Protein AF-A0A4Q1KL93-F1 (afdb_monomer)

Solvent-accessible surface area (backbone atoms only — not comparable to full-atom values): 7410 Å² total; per-residue (Å²): 140,60,79,71,60,55,58,54,51,52,50,47,66,58,46,48,60,50,51,56,57,67,58,62,60,21,37,37,73,46,72,47,81,51,102,57,38,36,39,40,34,29,37,27,96,92,65,46,75,46,76,47,79,40,48,51,87,30,54,75,46,79,46,69,80,99,26,47,33,42,31,34,50,53,98,93,42,79,48,76,48,52,24,34,74,57,83,54,90,89,53,64,54,70,60,46,50,50,53,50,52,50,56,49,49,54,51,53,48,56,51,52,51,55,50,51,52,57,52,51,55,53,54,58,60,66,75,74,118

pLDDT: mean 75.7, std 14.21, range [45.25, 92.75]

Structure (mmCIF, N/CA/C/O backbone):
data_AF-A0A4Q1KL93-F1
#
_entry.id   AF-A0A4Q1KL93-F1
#
loop_
_atom_site.group_PDB
_atom_site.id
_atom_site.type_symbol
_atom_site.label_atom_id
_atom_site.label_alt_id
_atom_site.label_comp_id
_atom_site.label_asym_id
_atom_site.label_entity_id
_atom_site.label_seq_id
_atom_site.pdbx_PDB_ins_code
_atom_site.Cartn_x
_atom_site.Cartn_y
_atom_site.Cartn_z
_atom_site.occupancy
_atom_site.B_iso_or_equiv
_atom_site.auth_seq_id
_atom_site.auth_comp_id
_atom_site.auth_asym_id
_atom_site.auth_atom_id
_atom_site.pdbx_PDB_model_num
ATOM 1 N N . MET A 1 1 ? 44.316 -23.388 -0.699 1.00 46.25 1 MET A N 1
ATOM 2 C CA . MET A 1 1 ? 42.921 -23.542 -0.211 1.00 46.25 1 MET A CA 1
ATOM 3 C C . MET A 1 1 ? 42.060 -22.320 -0.578 1.00 46.25 1 MET A C 1
ATOM 5 O O . MET A 1 1 ? 41.278 -21.852 0.233 1.00 46.25 1 MET A O 1
ATOM 9 N N . THR A 1 2 ? 42.171 -21.800 -1.803 1.00 52.88 2 THR A N 1
ATOM 10 C CA . THR A 1 2 ? 41.561 -20.513 -2.213 1.00 52.88 2 THR A CA 1
ATOM 11 C C . THR A 1 2 ? 40.456 -20.671 -3.264 1.00 52.88 2 THR A C 1
ATOM 13 O O . THR A 1 2 ? 39.463 -19.959 -3.205 1.00 52.88 2 THR A O 1
ATOM 16 N N . GLY A 1 3 ? 40.531 -21.684 -4.134 1.00 52.62 3 GLY A N 1
ATOM 17 C CA . GLY A 1 3 ? 39.566 -21.860 -5.234 1.00 52.62 3 GLY A CA 1
ATOM 18 C C . GLY A 1 3 ? 38.156 -22.326 -4.841 1.00 52.62 3 GLY A C 1
ATOM 19 O O . GLY A 1 3 ? 37.253 -22.293 -5.668 1.00 52.62 3 GLY A O 1
ATOM 20 N N . LYS A 1 4 ? 37.927 -22.758 -3.590 1.00 51.41 4 LYS A N 1
ATOM 21 C CA . LYS A 1 4 ? 36.580 -23.146 -3.128 1.00 51.41 4 LYS A CA 1
ATOM 22 C C . LYS A 1 4 ? 35.738 -21.951 -2.678 1.00 51.41 4 LYS A C 1
ATOM 24 O O . LYS A 1 4 ? 34.530 -22.005 -2.849 1.00 51.41 4 LYS A O 1
ATOM 29 N N . MET A 1 5 ? 36.337 -20.884 -2.133 1.00 54.72 5 MET A N 1
ATOM 30 C CA . MET A 1 5 ? 35.575 -19.711 -1.669 1.00 54.72 5 MET A CA 1
ATOM 31 C C . MET A 1 5 ? 35.059 -18.847 -2.826 1.00 54.72 5 MET A C 1
ATOM 33 O O . MET A 1 5 ? 33.965 -18.299 -2.733 1.00 54.72 5 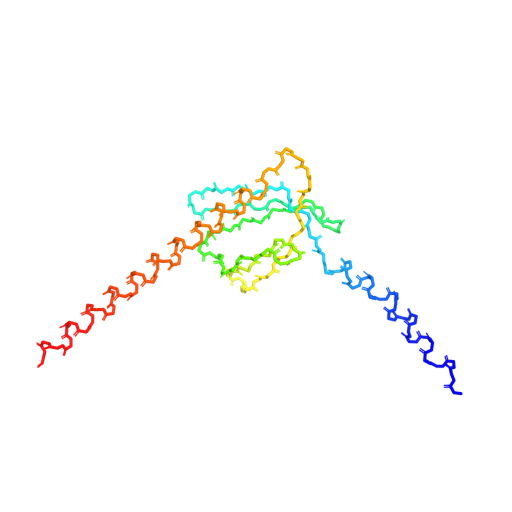MET A O 1
ATOM 37 N N . GLU A 1 6 ? 35.800 -18.760 -3.934 1.00 55.41 6 GLU A N 1
ATOM 38 C CA . GLU A 1 6 ? 35.424 -17.921 -5.082 1.00 55.41 6 GLU A CA 1
ATOM 39 C C . GLU A 1 6 ? 34.128 -18.390 -5.758 1.00 55.41 6 GLU A C 1
ATOM 41 O O . GLU A 1 6 ? 33.280 -17.563 -6.090 1.00 55.41 6 GLU A O 1
ATOM 46 N N . GLY A 1 7 ? 33.909 -19.704 -5.879 1.00 59.12 7 GLY A N 1
ATOM 47 C CA . GLY A 1 7 ? 32.692 -20.254 -6.488 1.00 59.12 7 GLY A CA 1
ATOM 48 C C . GLY A 1 7 ? 31.409 -19.926 -5.715 1.00 59.12 7 GLY A C 1
ATOM 49 O O . GLY A 1 7 ? 30.393 -19.596 -6.325 1.00 59.12 7 GLY A O 1
ATOM 50 N N . TYR A 1 8 ? 31.451 -19.948 -4.376 1.00 60.81 8 TYR A N 1
ATOM 51 C CA . TYR A 1 8 ? 30.297 -19.576 -3.545 1.00 60.81 8 TYR A CA 1
ATOM 52 C C . TYR A 1 8 ? 30.003 -18.078 -3.608 1.00 60.81 8 TYR A C 1
ATOM 54 O O . TYR A 1 8 ? 28.838 -17.687 -3.651 1.00 60.81 8 TYR A O 1
ATOM 62 N N . THR A 1 9 ? 31.041 -17.241 -3.666 1.00 63.81 9 THR A N 1
ATOM 63 C CA . THR A 1 9 ? 30.889 -15.792 -3.836 1.00 63.81 9 THR A CA 1
ATOM 64 C C . THR A 1 9 ? 30.211 -15.476 -5.167 1.00 63.81 9 THR A C 1
ATOM 66 O O . THR A 1 9 ? 29.218 -14.753 -5.181 1.00 63.81 9 THR A O 1
ATOM 69 N N . TRP A 1 10 ? 30.653 -16.090 -6.270 1.00 65.62 10 TRP A N 1
ATOM 70 C CA . TRP A 1 10 ? 30.000 -15.953 -7.578 1.00 65.62 10 TRP A CA 1
ATOM 71 C C . TRP A 1 10 ? 28.540 -16.409 -7.558 1.00 65.62 10 TRP A C 1
ATOM 73 O O . TRP A 1 10 ? 27.674 -15.711 -8.082 1.00 65.62 10 TRP A O 1
ATOM 83 N N . LEU A 1 11 ? 28.243 -17.532 -6.899 1.00 68.75 11 LEU A N 1
ATOM 84 C CA . LEU A 1 11 ? 26.877 -18.034 -6.758 1.00 68.75 11 LEU A CA 1
ATOM 85 C C . LEU A 1 11 ? 25.979 -17.038 -6.002 1.00 68.75 11 LEU A C 1
ATOM 87 O O . LEU A 1 11 ? 24.858 -16.770 -6.427 1.00 68.75 11 LEU A O 1
ATOM 91 N N . ILE A 1 12 ? 26.479 -16.437 -4.918 1.00 68.06 12 ILE A N 1
ATOM 92 C CA . ILE A 1 12 ? 25.760 -15.404 -4.158 1.00 68.06 12 ILE A CA 1
ATOM 93 C C . ILE A 1 12 ? 25.553 -14.152 -5.015 1.00 68.06 12 ILE A C 1
ATOM 95 O O . ILE A 1 12 ? 24.443 -13.631 -5.048 1.00 68.06 12 ILE A O 1
ATOM 99 N N . TYR A 1 13 ? 26.563 -13.695 -5.759 1.00 66.94 13 TYR A N 1
ATOM 100 C CA . TYR A 1 13 ? 26.441 -12.541 -6.661 1.00 66.94 13 TYR A CA 1
ATOM 101 C C . TYR A 1 13 ? 25.463 -12.763 -7.819 1.00 66.94 13 TYR A C 1
ATOM 103 O O . TYR A 1 13 ? 24.926 -11.793 -8.343 1.00 66.94 13 TYR A O 1
ATOM 111 N N . LEU A 1 14 ? 25.199 -14.012 -8.203 1.00 68.94 14 LEU A N 1
ATOM 112 C CA . LEU A 1 14 ? 24.248 -14.364 -9.260 1.00 68.94 14 LEU A CA 1
ATOM 113 C C . LEU A 1 14 ? 22.825 -14.548 -8.703 1.00 68.94 14 LEU A C 1
ATOM 115 O O . LEU A 1 14 ? 21.838 -14.096 -9.289 1.00 68.94 14 LEU A O 1
ATOM 119 N N . ILE A 1 15 ? 22.707 -15.152 -7.518 1.00 70.75 15 ILE A N 1
ATOM 120 C CA . ILE A 1 15 ? 21.418 -15.390 -6.859 1.00 70.75 15 ILE A CA 1
ATOM 121 C C . ILE A 1 15 ? 20.894 -14.115 -6.195 1.00 70.75 15 ILE A C 1
ATOM 123 O O . ILE A 1 15 ? 19.689 -13.911 -6.173 1.00 70.75 15 ILE A O 1
ATOM 127 N N . TYR A 1 16 ? 21.748 -13.230 -5.682 1.00 65.56 16 TYR A N 1
ATOM 128 C CA . TYR A 1 16 ? 21.327 -12.045 -4.928 1.00 65.56 16 TYR A CA 1
ATOM 129 C C . TYR A 1 16 ? 20.561 -11.000 -5.765 1.00 65.56 16 TYR A C 1
ATOM 131 O O . TYR A 1 16 ? 19.495 -10.569 -5.321 1.00 65.56 16 TYR A O 1
ATOM 139 N N . PRO A 1 17 ? 20.990 -10.627 -6.987 1.00 63.84 17 PRO A N 1
ATOM 140 C CA . PRO A 1 17 ? 20.199 -9.784 -7.884 1.00 63.84 17 PRO A CA 1
ATOM 141 C C . PRO A 1 17 ? 18.881 -10.454 -8.268 1.00 63.84 17 PRO A C 1
ATOM 143 O O . PRO A 1 17 ? 17.836 -9.809 -8.276 1.00 63.84 17 PRO A O 1
ATOM 146 N N . THR A 1 18 ? 18.912 -11.766 -8.498 1.00 61.41 18 THR A N 1
ATOM 147 C CA . THR A 1 18 ? 17.726 -12.568 -8.812 1.00 61.41 18 THR A CA 1
ATOM 148 C C . THR A 1 18 ? 16.760 -12.611 -7.624 1.00 61.41 18 THR A C 1
ATOM 150 O O . THR A 1 18 ? 15.566 -12.419 -7.792 1.00 61.41 18 THR A O 1
ATOM 153 N N . TYR A 1 19 ? 17.260 -12.748 -6.398 1.00 58.84 19 TYR A N 1
ATOM 154 C CA . TYR A 1 19 ? 16.502 -12.674 -5.148 1.00 58.84 19 TYR A CA 1
ATOM 155 C C . TYR A 1 19 ? 15.898 -11.279 -4.928 1.00 58.84 19 TYR A C 1
ATOM 157 O O . TYR A 1 19 ? 14.743 -11.158 -4.516 1.00 58.84 19 TYR A O 1
ATOM 165 N N . LEU A 1 20 ? 16.640 -10.218 -5.259 1.00 54.06 20 LEU A N 1
ATOM 166 C CA . LEU A 1 20 ? 16.137 -8.843 -5.247 1.00 54.06 20 LEU A CA 1
ATOM 167 C C . LEU A 1 20 ? 15.081 -8.591 -6.336 1.00 54.06 20 LEU A C 1
ATOM 169 O O . LEU A 1 20 ? 14.138 -7.847 -6.075 1.00 54.06 20 LEU A O 1
ATOM 173 N N . MET A 1 21 ? 15.191 -9.229 -7.507 1.00 52.25 21 MET A N 1
ATOM 174 C CA . MET A 1 21 ? 14.152 -9.235 -8.547 1.00 52.25 21 MET A CA 1
ATOM 175 C C . MET A 1 21 ? 12.918 -10.053 -8.127 1.00 52.25 21 MET A C 1
ATOM 177 O O . MET A 1 21 ? 11.794 -9.634 -8.396 1.00 52.25 21 MET A O 1
ATOM 181 N N . ILE A 1 22 ? 13.106 -11.186 -7.436 1.00 51.97 22 ILE A N 1
ATOM 182 C CA . ILE A 1 22 ? 12.033 -12.066 -6.936 1.00 51.97 22 ILE A CA 1
ATOM 183 C C . ILE A 1 22 ? 11.251 -11.404 -5.792 1.00 51.97 22 ILE A C 1
ATOM 185 O O . ILE A 1 22 ? 10.037 -11.598 -5.696 1.00 51.97 22 ILE A O 1
ATOM 189 N N . LYS A 1 23 ? 11.883 -10.557 -4.962 1.00 57.03 23 LYS A N 1
ATOM 190 C CA . LYS A 1 23 ? 11.165 -9.584 -4.115 1.00 57.03 23 LYS A CA 1
ATOM 191 C C . LYS A 1 23 ? 10.572 -8.489 -5.006 1.00 57.03 23 LYS A C 1
ATOM 193 O O . LYS A 1 23 ? 11.030 -7.350 -5.018 1.00 57.03 23 LYS A O 1
ATOM 198 N N . GLY A 1 24 ? 9.550 -8.873 -5.769 1.00 59.47 24 GLY A N 1
ATOM 199 C CA . GLY A 1 24 ? 8.904 -8.091 -6.811 1.00 59.47 24 GLY A CA 1
ATOM 200 C C . GLY A 1 24 ? 8.338 -6.786 -6.274 1.00 59.47 24 GLY A C 1
ATOM 201 O O . GLY A 1 24 ? 7.177 -6.709 -5.877 1.00 59.47 24 GLY A O 1
ATOM 202 N N . LYS A 1 25 ? 9.172 -5.751 -6.293 1.00 71.31 25 LYS A N 1
ATOM 203 C CA . LYS A 1 25 ? 8.751 -4.367 -6.136 1.00 71.31 25 LYS A CA 1
ATOM 204 C C . LYS A 1 25 ? 7.838 -4.049 -7.312 1.00 71.31 25 LYS A C 1
ATOM 206 O O . LYS A 1 25 ? 8.224 -4.193 -8.471 1.00 71.31 25 LYS A O 1
ATOM 211 N N . LYS A 1 26 ? 6.592 -3.705 -7.006 1.00 84.31 26 LYS A N 1
ATOM 212 C CA . LYS A 1 26 ? 5.590 -3.338 -8.010 1.00 84.31 26 LYS A CA 1
ATOM 213 C C . LYS A 1 26 ? 5.593 -1.828 -8.149 1.00 84.31 26 LYS A C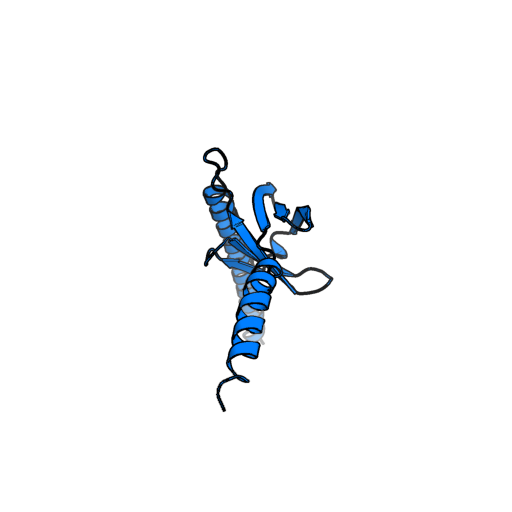 1
ATOM 215 O O . LYS A 1 26 ? 5.643 -1.146 -7.137 1.00 84.31 26 LYS A O 1
ATOM 220 N N . ILE A 1 27 ? 5.504 -1.298 -9.355 1.00 87.50 27 ILE A N 1
ATOM 221 C CA . ILE A 1 27 ? 5.314 0.136 -9.557 1.00 87.50 27 ILE A CA 1
ATOM 222 C C . ILE A 1 27 ? 3.847 0.441 -9.241 1.00 87.50 27 ILE A C 1
ATOM 224 O O . ILE A 1 27 ? 2.958 -0.078 -9.909 1.00 87.50 27 ILE A O 1
ATOM 228 N N . LEU A 1 28 ? 3.577 1.218 -8.197 1.00 88.81 28 LEU A N 1
ATOM 229 C CA . LEU A 1 28 ? 2.258 1.764 -7.905 1.00 88.81 28 LEU A CA 1
ATOM 230 C C . LEU A 1 28 ? 1.943 2.824 -8.947 1.00 88.81 28 LEU A C 1
ATOM 232 O O . LEU A 1 28 ? 2.689 3.788 -9.095 1.00 88.81 28 LEU A O 1
ATOM 236 N N . LEU A 1 29 ? 0.843 2.622 -9.656 1.00 88.94 29 LEU A N 1
ATOM 237 C CA . LEU A 1 29 ? 0.399 3.491 -10.731 1.00 88.94 29 LEU A CA 1
ATOM 238 C C . LEU A 1 29 ? -0.729 4.407 -10.286 1.00 88.94 29 LEU A C 1
ATOM 240 O O . LEU A 1 29 ? -0.806 5.520 -10.770 1.00 88.94 29 LEU A O 1
ATOM 244 N N . GLU A 1 30 ? -1.619 3.960 -9.407 1.00 89.44 30 GLU A N 1
ATOM 245 C CA . GLU A 1 30 ? -2.778 4.762 -9.022 1.00 89.44 30 GLU A CA 1
ATOM 246 C C . GLU A 1 30 ? -3.324 4.296 -7.675 1.00 89.44 30 GLU A C 1
ATOM 248 O O . GLU A 1 30 ? -3.329 3.094 -7.384 1.00 89.44 30 GLU A O 1
ATOM 253 N N . ILE A 1 31 ? -3.814 5.246 -6.882 1.00 89.25 31 ILE A N 1
ATOM 254 C CA . ILE A 1 31 ? -4.612 4.997 -5.687 1.00 89.25 31 ILE A CA 1
ATOM 255 C C . ILE A 1 31 ? -5.972 5.649 -5.899 1.00 89.25 31 ILE A C 1
ATOM 257 O O . ILE A 1 31 ? -6.080 6.863 -6.064 1.00 89.25 31 ILE A O 1
ATOM 261 N N . HIS A 1 32 ? -7.023 4.845 -5.843 1.00 90.00 32 HIS A N 1
ATOM 262 C CA . HIS A 1 32 ? -8.386 5.345 -5.791 1.00 90.00 32 HIS A CA 1
ATOM 263 C C . HIS A 1 32 ? -8.948 5.106 -4.393 1.00 90.00 32 HIS A C 1
ATOM 265 O O . HIS A 1 32 ? -8.895 3.982 -3.892 1.00 90.00 32 HIS A O 1
ATOM 271 N N . ILE A 1 33 ? -9.451 6.168 -3.766 1.00 85.50 33 ILE A N 1
ATOM 272 C CA . ILE A 1 33 ? -10.040 6.129 -2.428 1.00 85.50 33 ILE A CA 1
ATOM 273 C C .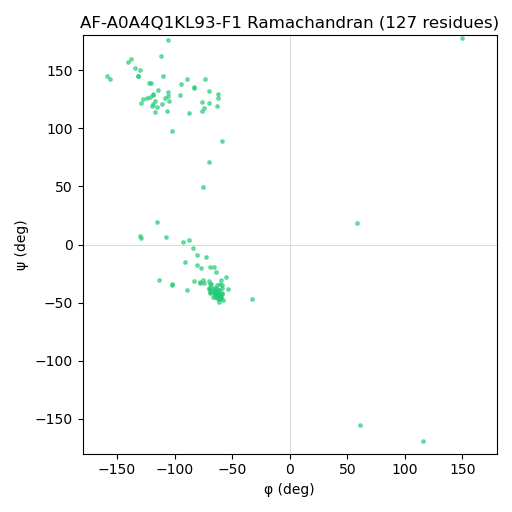 ILE A 1 33 ? -11.516 6.479 -2.576 1.00 85.50 33 ILE A C 1
ATOM 275 O O . ILE A 1 33 ? -11.857 7.573 -3.016 1.00 85.50 33 ILE A O 1
ATOM 279 N N . ASP A 1 34 ? -12.361 5.536 -2.194 1.00 84.00 34 ASP A N 1
ATOM 280 C CA . ASP A 1 34 ? -13.794 5.697 -1.989 1.00 84.00 34 ASP A CA 1
ATOM 281 C C . ASP A 1 34 ? -14.078 5.548 -0.483 1.00 84.00 34 ASP A C 1
ATOM 283 O O . ASP A 1 34 ? -13.245 5.012 0.248 1.00 84.00 34 ASP A O 1
ATOM 287 N N . VAL A 1 35 ? -15.235 6.011 -0.005 1.00 80.88 35 VAL A N 1
ATOM 288 C CA . VAL A 1 35 ? -15.599 6.245 1.412 1.00 80.88 35 VAL A CA 1
ATOM 289 C C . VAL A 1 35 ? -14.957 5.265 2.408 1.00 80.88 35 VAL A C 1
ATOM 291 O O . VAL A 1 35 ? -14.420 5.692 3.428 1.00 80.88 35 VAL A O 1
ATOM 294 N N . LYS A 1 36 ? -14.998 3.955 2.126 1.00 84.44 36 LYS A N 1
ATOM 295 C CA . LYS A 1 36 ? -14.307 2.910 2.912 1.00 84.44 36 LYS A CA 1
ATOM 296 C C . LYS A 1 36 ? -13.468 1.941 2.081 1.00 84.44 36 LYS A C 1
ATOM 298 O O . LYS A 1 36 ? -12.990 0.945 2.612 1.00 84.44 36 LYS A O 1
ATOM 303 N N . LYS A 1 37 ? -13.302 2.187 0.784 1.00 89.19 37 LYS A N 1
ATOM 304 C CA . LYS A 1 37 ? -12.630 1.259 -0.130 1.00 89.19 37 LYS A CA 1
ATOM 305 C C . LYS A 1 37 ? -11.423 1.915 -0.764 1.00 89.19 37 LYS A C 1
ATOM 307 O O . LYS A 1 37 ? -11.468 3.063 -1.183 1.00 89.19 37 LYS A O 1
ATOM 312 N N . VAL A 1 38 ? -10.351 1.151 -0.875 1.00 90.31 38 VAL A N 1
ATOM 313 C CA . VAL A 1 38 ? -9.110 1.578 -1.505 1.00 90.31 38 VAL A CA 1
ATOM 314 C C . VAL A 1 38 ? -8.783 0.596 -2.606 1.00 90.31 38 VAL A C 1
ATOM 316 O O . VAL A 1 38 ? -8.700 -0.609 -2.379 1.00 90.31 38 VAL A O 1
ATOM 319 N N . MET A 1 39 ? -8.574 1.128 -3.801 1.00 92.50 39 MET A N 1
ATOM 320 C CA . MET A 1 39 ? -8.072 0.378 -4.938 1.00 92.50 39 MET A CA 1
ATOM 321 C C . MET A 1 39 ? -6.664 0.867 -5.258 1.00 92.50 39 MET A C 1
ATOM 323 O O . MET A 1 39 ? -6.451 2.038 -5.567 1.00 92.50 39 MET A O 1
ATOM 327 N N . LEU A 1 40 ? -5.704 -0.050 -5.211 1.00 91.44 40 LEU A N 1
ATOM 328 C CA . LEU A 1 40 ? -4.321 0.183 -5.603 1.00 91.44 40 LEU A CA 1
ATOM 329 C C . LEU A 1 40 ? -4.074 -0.507 -6.939 1.00 91.44 40 LEU A C 1
ATOM 331 O O . LEU A 1 40 ? -4.105 -1.738 -7.033 1.00 91.44 40 LEU A O 1
ATOM 335 N N . LYS A 1 41 ? -3.797 0.279 -7.978 1.00 91.44 41 LYS A N 1
ATOM 336 C CA . LYS A 1 41 ? -3.363 -0.254 -9.270 1.00 91.44 41 LYS A CA 1
ATOM 337 C C . LYS A 1 41 ? -1.854 -0.236 -9.327 1.00 91.44 41 LYS A C 1
ATOM 339 O O . LYS A 1 41 ? -1.217 0.787 -9.087 1.00 91.44 41 LYS A O 1
ATOM 344 N N . SER A 1 42 ? -1.274 -1.372 -9.671 1.00 90.25 42 SER A N 1
ATOM 345 C CA . SER A 1 42 ? 0.170 -1.532 -9.741 1.00 90.25 42 SER A CA 1
ATOM 346 C C . SER A 1 42 ? 0.586 -2.329 -10.964 1.00 90.25 42 SER A C 1
ATOM 348 O O . SER A 1 42 ? -0.199 -3.087 -11.530 1.00 90.25 42 SER A O 1
ATOM 350 N N . TYR A 1 43 ? 1.841 -2.176 -11.356 1.00 87.69 43 TYR A N 1
ATOM 351 C CA . TYR A 1 43 ? 2.473 -2.954 -12.403 1.00 87.69 43 TYR A CA 1
ATOM 352 C C . TYR A 1 43 ? 3.659 -3.722 -11.834 1.00 87.69 43 TYR A C 1
ATOM 354 O O . TYR A 1 43 ? 4.526 -3.164 -11.163 1.00 87.69 43 TYR A O 1
ATOM 362 N N . SER A 1 44 ? 3.702 -5.021 -12.095 1.00 82.06 44 SER A N 1
ATOM 363 C CA . SER A 1 44 ? 4.837 -5.876 -11.771 1.00 82.06 44 SER A CA 1
ATOM 364 C C . SER A 1 44 ? 5.455 -6.388 -13.059 1.00 82.06 44 SER A C 1
ATOM 366 O O . SER A 1 44 ? 4.743 -6.924 -13.902 1.00 82.06 44 SER A O 1
ATOM 368 N N . ILE A 1 45 ? 6.781 -6.311 -13.171 1.00 74.19 45 ILE A N 1
ATOM 369 C CA . ILE A 1 45 ? 7.526 -6.804 -14.341 1.00 74.19 45 ILE A CA 1
ATOM 370 C C . ILE A 1 45 ? 7.186 -8.274 -14.644 1.00 74.19 45 ILE A C 1
ATOM 372 O O . ILE A 1 45 ? 7.021 -8.646 -15.797 1.00 74.19 45 ILE A O 1
ATOM 376 N N . PHE A 1 46 ? 7.009 -9.097 -13.607 1.00 74.19 46 PHE A N 1
ATOM 377 C CA . PHE A 1 46 ? 6.723 -10.530 -13.745 1.00 74.19 46 PHE A CA 1
ATOM 378 C C . PHE A 1 46 ? 5.233 -10.880 -13.805 1.00 74.19 46 PHE A C 1
ATOM 380 O O . PHE A 1 46 ? 4.880 -12.011 -14.117 1.00 74.19 46 PHE A O 1
ATOM 387 N N . GLY A 1 47 ? 4.353 -9.951 -13.430 1.00 72.75 47 GLY A N 1
ATOM 388 C CA . GLY A 1 47 ? 2.936 -10.242 -13.202 1.00 72.75 47 GLY A CA 1
ATOM 389 C C . GLY A 1 47 ? 1.969 -9.312 -13.920 1.00 72.75 47 GLY A C 1
ATOM 390 O O . GLY A 1 47 ? 0.775 -9.400 -13.645 1.00 72.75 47 GLY A O 1
ATOM 391 N N . GLY A 1 48 ? 2.474 -8.410 -14.764 1.00 84.62 48 GLY A N 1
ATOM 392 C CA . GLY A 1 48 ? 1.686 -7.399 -15.456 1.00 84.62 48 GLY A CA 1
ATOM 393 C C . GLY A 1 48 ? 0.973 -6.434 -14.508 1.00 84.62 48 GLY A C 1
ATOM 394 O O . GLY A 1 48 ? 1.387 -6.215 -13.361 1.00 84.62 48 GLY A O 1
ATOM 395 N N . ARG A 1 49 ? -0.117 -5.843 -15.006 1.00 89.75 49 ARG A N 1
ATOM 396 C CA . ARG A 1 49 ? -0.997 -4.976 -14.219 1.00 89.75 49 ARG A CA 1
ATOM 397 C C . ARG A 1 49 ? -1.775 -5.807 -13.199 1.00 89.75 49 ARG A C 1
ATOM 399 O O . ARG A 1 49 ? -2.361 -6.831 -13.535 1.00 89.75 49 ARG A O 1
ATOM 406 N N . LYS A 1 50 ? -1.795 -5.338 -11.955 1.00 89.69 50 LYS A N 1
ATOM 407 C CA . LYS A 1 50 ? -2.533 -5.929 -10.839 1.00 89.69 50 LYS A CA 1
ATOM 408 C C . LYS A 1 50 ? -3.323 -4.860 -10.111 1.00 89.69 50 LYS A C 1
ATOM 410 O O . LYS A 1 50 ? -2.852 -3.736 -9.942 1.00 89.69 50 LYS A O 1
ATOM 415 N N . GLU A 1 51 ? -4.492 -5.254 -9.637 1.00 92.44 51 GLU A N 1
ATOM 416 C CA . GLU A 1 51 ? -5.385 -4.407 -8.858 1.00 92.44 51 GLU A CA 1
ATOM 417 C C . GLU A 1 51 ? -5.578 -5.048 -7.487 1.00 92.44 51 GLU A C 1
ATOM 419 O O . GLU A 1 51 ? -5.823 -6.251 -7.379 1.00 92.44 51 GLU A O 1
ATOM 424 N N . LEU A 1 52 ? -5.393 -4.251 -6.441 1.00 90.25 52 LEU A N 1
ATOM 425 C CA . LEU A 1 52 ? -5.580 -4.654 -5.057 1.00 90.25 52 LEU A CA 1
ATOM 426 C C . LEU A 1 52 ? -6.706 -3.807 -4.478 1.00 90.25 52 LEU A C 1
ATOM 428 O O . LEU A 1 52 ? -6.561 -2.595 -4.351 1.00 90.25 52 LEU A O 1
ATOM 432 N N . ASN A 1 53 ? -7.816 -4.460 -4.152 1.00 92.56 53 ASN A N 1
ATOM 433 C CA . ASN A 1 53 ? -8.992 -3.836 -3.563 1.00 92.56 53 ASN A CA 1
ATOM 434 C C . ASN A 1 53 ? -9.042 -4.201 -2.083 1.00 92.56 53 ASN A C 1
ATOM 436 O O . ASN A 1 53 ? -9.031 -5.387 -1.755 1.00 92.56 53 ASN A O 1
ATOM 440 N N . LEU A 1 54 ? -9.079 -3.193 -1.220 1.00 90.25 54 LEU A N 1
ATOM 441 C CA . LEU A 1 54 ? -9.093 -3.341 0.231 1.00 90.25 54 LEU A CA 1
ATOM 442 C C . LEU A 1 54 ? -10.194 -2.473 0.826 1.00 90.25 54 LEU A C 1
ATOM 444 O O . LEU A 1 54 ? -10.434 -1.361 0.355 1.00 90.25 54 LEU A O 1
ATOM 448 N N . ASP A 1 55 ? -10.828 -2.952 1.890 1.00 90.50 55 ASP A N 1
ATOM 449 C CA . ASP A 1 55 ? -11.508 -2.046 2.815 1.00 90.50 55 ASP A CA 1
ATOM 450 C C . ASP A 1 55 ? -10.439 -1.316 3.644 1.00 90.50 55 ASP A C 1
ATOM 452 O O . ASP 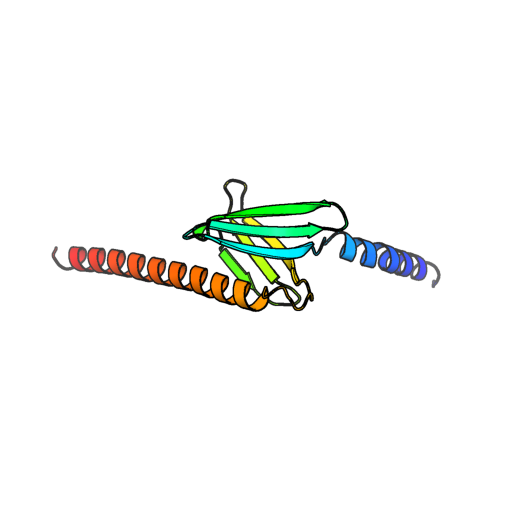A 1 55 ? -9.419 -1.904 4.011 1.00 90.50 55 ASP A O 1
ATOM 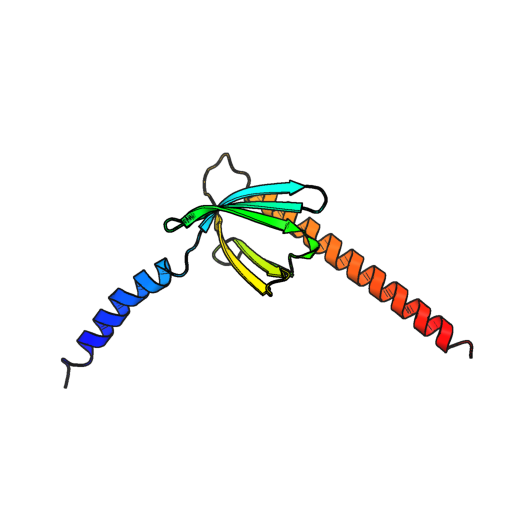456 N N . ILE A 1 56 ? -10.635 -0.034 3.959 1.00 85.69 56 ILE A N 1
ATOM 457 C CA . ILE A 1 56 ? -9.663 0.707 4.774 1.00 85.69 56 ILE A CA 1
ATOM 458 C C . ILE A 1 56 ? -9.488 0.045 6.153 1.00 85.69 56 ILE A C 1
ATOM 460 O O . ILE A 1 56 ? -8.383 0.036 6.689 1.00 85.69 56 ILE A O 1
ATOM 464 N N . ASN A 1 57 ? -10.527 -0.609 6.684 1.00 86.38 57 ASN A N 1
ATOM 465 C CA . ASN A 1 57 ? -10.453 -1.367 7.937 1.00 86.38 57 ASN A CA 1
ATOM 466 C C . ASN A 1 57 ? -9.533 -2.598 7.865 1.00 86.38 57 ASN A C 1
ATOM 468 O O . ASN A 1 57 ? -9.131 -3.134 8.900 1.00 86.38 57 ASN A O 1
ATOM 472 N N . GLU A 1 58 ? -9.223 -3.083 6.661 1.00 89.19 58 GLU A N 1
ATOM 473 C CA . GLU A 1 58 ? -8.270 -4.174 6.457 1.00 89.19 58 GLU A CA 1
ATOM 474 C C . GLU A 1 58 ? -6.822 -3.679 6.497 1.00 89.19 58 GLU A C 1
ATOM 476 O O . GLU A 1 58 ? -5.913 -4.494 6.674 1.00 89.19 58 GLU A O 1
ATOM 481 N N . ILE A 1 59 ? -6.586 -2.371 6.349 1.00 89.12 59 ILE A N 1
ATOM 482 C CA . ILE A 1 59 ? -5.253 -1.772 6.392 1.00 89.12 59 ILE A CA 1
ATOM 483 C C . ILE A 1 59 ? -4.784 -1.707 7.846 1.00 89.12 59 ILE A C 1
ATOM 485 O O . ILE A 1 59 ? -5.431 -1.128 8.710 1.00 89.12 59 ILE A O 1
ATOM 489 N N . VAL A 1 60 ? -3.637 -2.330 8.109 1.00 87.06 60 VAL A N 1
ATOM 490 C CA . VAL A 1 60 ? -3.017 -2.417 9.438 1.00 87.06 60 VAL A CA 1
ATOM 491 C C . VAL A 1 60 ? -1.866 -1.429 9.574 1.00 87.06 60 VAL A C 1
ATOM 493 O O . VAL A 1 60 ? -1.602 -0.939 10.662 1.00 87.06 60 VAL A O 1
ATOM 496 N N . GLU A 1 61 ? -1.129 -1.178 8.491 1.00 86.44 61 GLU A N 1
ATOM 497 C CA . GLU A 1 61 ? 0.032 -0.291 8.529 1.00 86.44 61 GLU A CA 1
ATOM 498 C C . GLU A 1 61 ? 0.324 0.285 7.144 1.00 86.44 61 GLU A C 1
ATOM 500 O O . GLU A 1 61 ? 0.228 -0.424 6.135 1.00 86.44 61 GLU A O 1
ATOM 505 N N . LEU A 1 62 ? 0.731 1.556 7.116 1.00 88.44 62 LEU A N 1
ATOM 506 C CA . LEU A 1 62 ? 1.203 2.269 5.931 1.00 88.44 62 LEU A CA 1
ATOM 507 C C . LEU A 1 62 ? 2.543 2.940 6.237 1.00 88.44 62 LEU A C 1
ATOM 509 O O . LEU A 1 62 ? 2.626 3.783 7.133 1.00 88.44 62 LEU A O 1
ATOM 513 N N . ASP A 1 63 ? 3.574 2.604 5.465 1.00 84.69 63 ASP A N 1
ATOM 514 C CA . ASP A 1 63 ? 4.923 3.156 5.620 1.00 84.69 63 ASP A CA 1
ATOM 515 C C . ASP A 1 63 ? 5.515 3.573 4.265 1.00 84.69 63 ASP A C 1
ATOM 517 O O . ASP A 1 63 ? 5.163 3.042 3.215 1.00 84.69 63 ASP A O 1
ATOM 521 N N . PHE A 1 64 ? 6.408 4.558 4.287 1.00 76.25 64 PHE A N 1
ATOM 522 C CA . PHE A 1 64 ? 7.062 5.151 3.123 1.00 76.25 64 PHE A CA 1
ATOM 523 C C . PHE A 1 64 ? 8.548 4.759 2.995 1.00 76.25 64 PHE A C 1
ATOM 525 O O . PHE A 1 64 ? 9.279 5.288 2.151 1.00 76.25 64 PHE A O 1
ATOM 532 N N . TYR A 1 65 ? 9.044 3.849 3.837 1.00 65.81 65 TYR A N 1
ATOM 533 C CA . TYR A 1 65 ? 10.463 3.512 3.866 1.00 65.81 65 TYR A CA 1
ATOM 534 C C . TYR A 1 65 ? 10.905 2.646 2.665 1.00 65.81 65 TYR A C 1
ATOM 536 O O . TYR A 1 65 ? 10.485 1.501 2.497 1.00 65.81 65 TYR A O 1
ATOM 544 N N . ARG A 1 66 ? 11.814 3.187 1.828 1.00 59.22 66 ARG A N 1
ATOM 545 C CA . ARG A 1 66 ? 12.356 2.572 0.584 1.00 59.22 66 ARG A CA 1
ATOM 546 C C . ARG A 1 66 ? 11.293 2.207 -0.482 1.00 59.22 66 ARG A C 1
ATOM 548 O O . ARG A 1 66 ? 11.583 1.417 -1.389 1.00 59.22 66 ARG A O 1
ATOM 555 N N . GLY A 1 67 ? 10.096 2.790 -0.378 1.00 73.31 67 GLY A N 1
ATOM 556 C CA . GLY A 1 67 ? 8.905 2.536 -1.198 1.00 73.31 67 GLY A CA 1
ATOM 557 C C . GLY A 1 67 ? 7.620 2.776 -0.392 1.00 73.31 67 GLY A C 1
ATOM 558 O O . GLY A 1 67 ? 7.690 3.067 0.794 1.00 73.31 67 GLY A O 1
ATOM 559 N N . PHE A 1 68 ? 6.451 2.638 -1.016 1.00 85.00 68 PHE A N 1
ATOM 560 C CA . PHE A 1 68 ? 5.162 2.622 -0.320 1.00 85.00 68 PHE A CA 1
ATOM 561 C C . PHE A 1 68 ? 4.838 1.195 0.124 1.00 85.00 68 PHE A C 1
ATOM 563 O O . PHE A 1 68 ? 4.651 0.306 -0.705 1.00 85.00 68 PHE A O 1
ATOM 570 N N . VAL A 1 69 ? 4.813 0.955 1.429 1.00 87.56 69 VAL A N 1
ATOM 571 C CA . VAL A 1 69 ? 4.513 -0.341 2.037 1.00 87.56 69 VAL A CA 1
ATOM 572 C C . VAL A 1 69 ? 3.117 -0.299 2.631 1.00 87.56 69 VAL A C 1
ATOM 574 O O . VAL A 1 69 ? 2.791 0.600 3.401 1.00 87.56 69 VAL A O 1
ATOM 577 N N . ILE A 1 70 ? 2.322 -1.316 2.317 1.00 89.69 70 ILE A N 1
ATOM 578 C CA . ILE A 1 70 ? 1.022 -1.553 2.937 1.00 89.69 70 ILE A CA 1
ATOM 579 C C . ILE A 1 70 ? 1.018 -2.930 3.592 1.00 89.69 70 ILE A C 1
ATOM 581 O O . ILE A 1 70 ? 1.338 -3.943 2.960 1.00 89.69 70 ILE A O 1
ATOM 585 N N . LYS A 1 71 ? 0.650 -2.973 4.871 1.00 91.12 71 LYS A N 1
ATOM 586 C CA . LYS A 1 71 ? 0.307 -4.212 5.571 1.00 91.12 71 LYS A CA 1
ATOM 587 C C . LYS A 1 71 ? -1.198 -4.247 5.739 1.00 91.12 71 LYS A C 1
ATOM 589 O O . LYS A 1 71 ?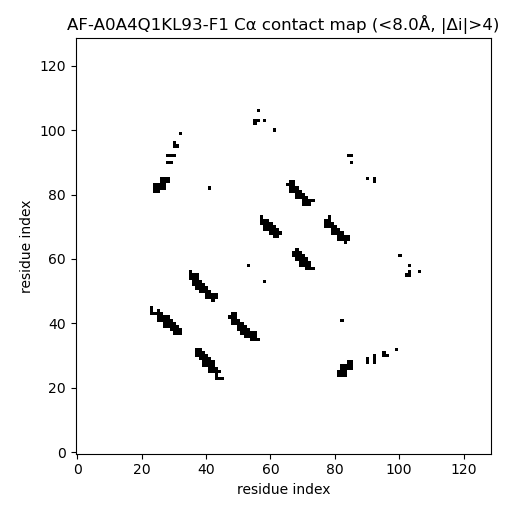 -1.782 -3.292 6.241 1.00 91.12 71 LYS A O 1
ATOM 594 N N . TYR A 1 72 ? -1.818 -5.344 5.331 1.00 92.75 72 TYR A N 1
ATOM 595 C CA . TYR A 1 72 ? -3.265 -5.504 5.387 1.00 92.75 72 TYR A CA 1
ATOM 596 C C . TYR A 1 72 ? -3.651 -6.924 5.811 1.00 92.75 72 TYR A C 1
ATOM 598 O O . TYR A 1 72 ? -2.862 -7.869 5.695 1.00 92.75 72 TYR A O 1
ATOM 606 N N . LYS A 1 73 ? -4.859 -7.087 6.349 1.00 92.19 73 LYS A N 1
ATOM 607 C CA . LYS A 1 73 ? -5.395 -8.370 6.813 1.00 92.19 73 LYS A CA 1
ATOM 608 C C . LYS A 1 73 ? -6.657 -8.719 6.035 1.00 92.19 73 LYS A C 1
ATOM 610 O O . LYS A 1 73 ? -7.658 -8.032 6.149 1.00 92.19 73 LYS A O 1
ATOM 615 N N . THR A 1 74 ? -6.604 -9.841 5.328 1.00 86.88 74 THR A N 1
ATOM 616 C CA . THR A 1 74 ? -7.751 -10.437 4.624 1.00 86.88 74 THR A CA 1
ATOM 617 C C . THR A 1 74 ? -8.261 -11.669 5.374 1.00 86.88 74 THR A C 1
ATOM 619 O O . THR A 1 74 ? -7.629 -12.124 6.335 1.00 86.88 74 THR A O 1
ATOM 622 N N . SER A 1 75 ? -9.353 -12.275 4.899 1.00 84.81 75 SER A N 1
ATOM 623 C CA . SER A 1 75 ? -9.831 -13.589 5.367 1.00 84.81 75 SER A CA 1
ATOM 624 C C . SER A 1 75 ? -8.770 -14.695 5.257 1.00 84.81 75 SER A C 1
ATOM 626 O O . SER A 1 75 ? -8.757 -15.618 6.065 1.00 84.81 75 SER A O 1
ATOM 628 N N . LEU A 1 76 ? -7.836 -14.569 4.308 1.00 85.19 76 LEU A N 1
ATOM 629 C CA . LEU A 1 76 ? -6.730 -15.507 4.079 1.00 85.19 76 LEU A CA 1
ATOM 630 C C . LEU A 1 76 ? -5.512 -15.250 4.982 1.00 85.19 76 LEU A C 1
ATOM 632 O O . LEU A 1 76 ? -4.525 -15.978 4.910 1.00 85.19 76 LEU A O 1
ATOM 636 N N . GLY A 1 77 ? -5.551 -14.201 5.807 1.00 88.56 77 GLY A N 1
ATOM 637 C CA . GLY A 1 77 ? -4.476 -13.835 6.722 1.00 88.56 77 GLY A CA 1
ATOM 638 C C . GLY A 1 77 ? -3.836 -12.482 6.421 1.00 88.56 77 GLY A C 1
ATOM 639 O O . GLY A 1 77 ? -4.349 -11.664 5.649 1.00 88.56 77 GLY A O 1
ATOM 640 N N . LYS A 1 78 ? -2.710 -12.232 7.097 1.00 91.44 78 LYS A N 1
ATOM 641 C CA . LYS A 1 78 ? -1.946 -10.982 7.003 1.00 91.44 78 LYS A CA 1
ATOM 642 C C . LYS A 1 78 ? -1.023 -11.011 5.789 1.00 91.44 78 LYS A C 1
ATOM 644 O O . LYS A 1 78 ? -0.316 -11.992 5.573 1.00 91.44 78 LYS A O 1
ATOM 649 N N . LYS A 1 79 ? -1.004 -9.917 5.035 1.00 89.38 79 LYS A N 1
ATOM 650 C CA . LYS A 1 79 ? -0.144 -9.722 3.869 1.00 89.38 79 LYS A CA 1
ATOM 651 C C . LYS A 1 79 ? 0.586 -8.388 3.968 1.00 89.38 79 LYS A C 1
ATOM 653 O O . LYS A 1 79 ? 0.076 -7.429 4.541 1.00 89.38 79 LYS A O 1
ATOM 658 N N . THR A 1 80 ? 1.778 -8.354 3.387 1.00 89.12 80 THR A N 1
ATOM 659 C CA . THR A 1 80 ? 2.609 -7.155 3.274 1.00 89.12 80 THR A CA 1
ATOM 660 C C . THR A 1 80 ? 2.994 -6.992 1.819 1.00 89.12 80 THR A C 1
ATOM 662 O O . THR A 1 80 ? 3.570 -7.907 1.230 1.00 89.12 80 THR A O 1
ATOM 665 N N . GLU A 1 81 ? 2.702 -5.831 1.248 1.00 86.25 81 GLU A N 1
ATOM 666 C CA . GLU A 1 81 ? 3.105 -5.483 -0.108 1.00 86.25 81 GLU A CA 1
ATOM 667 C C . GLU A 1 81 ? 3.948 -4.216 -0.113 1.00 86.25 81 GLU A C 1
ATOM 669 O O . GLU A 1 81 ? 3.675 -3.261 0.610 1.00 86.25 81 GLU A O 1
ATOM 674 N N . THR A 1 82 ? 4.998 -4.227 -0.931 1.00 86.44 82 THR A N 1
ATOM 675 C CA . THR A 1 82 ? 5.890 -3.085 -1.121 1.00 86.44 82 THR A CA 1
ATOM 676 C C . THR A 1 82 ? 5.801 -2.629 -2.563 1.00 86.44 82 THR A C 1
ATOM 678 O O . THR A 1 82 ? 6.076 -3.390 -3.496 1.00 86.44 82 THR A O 1
ATOM 681 N N . PHE A 1 83 ? 5.463 -1.362 -2.726 1.00 86.56 83 PHE A N 1
ATOM 682 C CA . PHE A 1 83 ? 5.367 -0.691 -3.999 1.00 86.56 83 PHE A CA 1
ATOM 683 C C . PHE A 1 83 ? 6.484 0.338 -4.163 1.00 86.56 83 PHE A C 1
ATOM 685 O O . PHE A 1 83 ? 6.912 1.010 -3.226 1.00 86.56 83 PHE A O 1
ATOM 692 N N . HIS A 1 84 ? 6.959 0.473 -5.387 1.00 86.06 84 HIS A N 1
ATOM 693 C CA . HIS A 1 84 ? 7.730 1.607 -5.863 1.00 86.06 84 HIS A CA 1
ATOM 694 C C . HIS A 1 84 ? 6.779 2.652 -6.399 1.00 86.06 84 HIS A C 1
ATOM 696 O O . HIS A 1 84 ? 5.766 2.312 -6.993 1.00 86.06 84 HIS A O 1
ATOM 702 N N . LEU A 1 85 ? 7.075 3.918 -6.169 1.00 84.75 85 LEU A N 1
ATOM 703 C CA . LEU A 1 85 ? 6.205 4.986 -6.632 1.00 84.75 85 LEU A CA 1
ATOM 704 C C . LEU A 1 85 ? 6.513 5.283 -8.084 1.00 84.75 85 LEU A C 1
ATOM 706 O O . LEU A 1 85 ? 7.682 5.373 -8.462 1.00 84.75 85 LEU A O 1
ATOM 710 N N . ASN A 1 86 ? 5.464 5.433 -8.883 1.00 80.88 86 ASN A N 1
ATOM 711 C CA . ASN A 1 86 ? 5.620 5.997 -10.206 1.00 80.88 86 ASN A CA 1
ATOM 712 C C . ASN A 1 86 ? 6.148 7.440 -10.077 1.00 80.88 86 ASN A C 1
ATOM 714 O O . ASN A 1 86 ? 5.614 8.229 -9.299 1.00 80.88 86 ASN A O 1
ATOM 718 N N . ALA A 1 87 ? 7.217 7.754 -10.811 1.00 68.12 87 ALA A N 1
ATOM 719 C CA . ALA A 1 87 ? 7.855 9.070 -10.830 1.00 68.12 87 ALA A CA 1
ATOM 720 C C . ALA A 1 87 ? 7.222 10.022 -11.863 1.00 68.12 87 ALA A C 1
ATOM 722 O O . ALA A 1 87 ? 7.722 11.126 -12.074 1.00 68.12 87 ALA A O 1
ATOM 723 N N . GLU A 1 88 ? 6.150 9.594 -12.534 1.00 75.75 88 GLU A N 1
ATOM 724 C CA . GLU A 1 88 ? 5.461 10.405 -13.531 1.00 75.75 88 GLU A CA 1
ATOM 725 C C . GLU A 1 88 ? 4.860 11.686 -12.916 1.00 75.75 88 GLU A C 1
ATOM 727 O O . GLU A 1 88 ? 4.081 11.613 -11.962 1.00 75.75 88 GLU A O 1
ATOM 732 N N . PRO A 1 89 ? 5.172 12.872 -13.470 1.00 59.16 89 PRO A N 1
ATOM 733 C CA . PRO A 1 89 ? 4.857 14.162 -12.851 1.00 59.16 89 PRO A CA 1
ATOM 734 C C . PRO A 1 89 ? 3.362 14.508 -12.825 1.00 59.16 89 PRO A C 1
ATOM 736 O O . PRO A 1 89 ? 2.943 15.346 -12.032 1.00 59.16 89 PRO A O 1
ATOM 739 N N . TRP A 1 90 ? 2.540 13.868 -13.661 1.00 69.00 90 TRP A N 1
ATOM 740 C CA . TRP A 1 90 ? 1.080 14.034 -13.640 1.00 69.00 90 TRP A CA 1
ATOM 741 C C . TRP A 1 90 ? 0.395 13.197 -12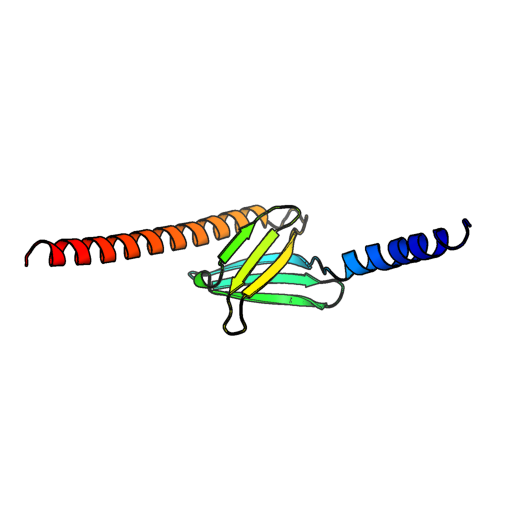.557 1.00 69.00 90 TRP A C 1
ATOM 743 O O . TRP A 1 90 ? -0.801 13.351 -12.312 1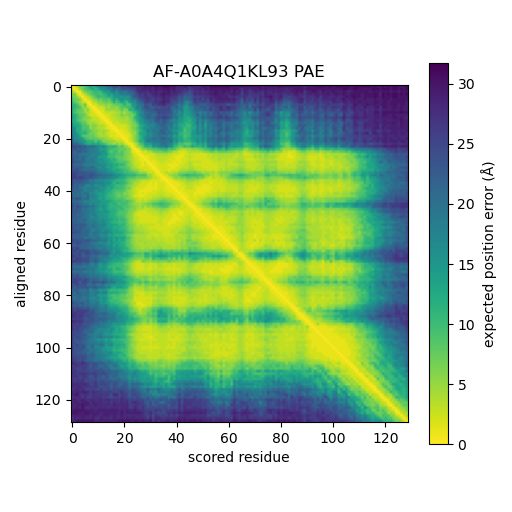.00 69.00 90 TRP A O 1
ATOM 753 N N . ASN A 1 91 ? 1.130 12.297 -11.907 1.00 71.62 91 ASN A N 1
ATOM 754 C CA . ASN A 1 91 ? 0.573 11.340 -10.977 1.00 71.62 91 ASN A CA 1
ATOM 755 C C . ASN A 1 91 ? 0.842 11.788 -9.538 1.00 71.62 91 ASN A C 1
ATOM 757 O O . ASN A 1 91 ? 1.917 11.567 -8.983 1.00 71.62 91 ASN A O 1
ATOM 761 N N . ASN A 1 92 ? -0.140 12.441 -8.910 1.00 82.88 92 ASN A N 1
ATOM 762 C CA . ASN A 1 92 ? -0.033 12.939 -7.534 1.00 82.88 92 ASN A CA 1
ATOM 763 C C . ASN A 1 92 ? -0.145 11.808 -6.484 1.00 82.88 92 ASN A C 1
ATOM 765 O O . ASN A 1 92 ? -0.918 11.894 -5.526 1.00 82.88 92 ASN A O 1
ATOM 769 N N . LEU A 1 93 ? 0.624 10.727 -6.658 1.00 85.38 93 LEU A N 1
ATOM 770 C CA . LEU A 1 93 ? 0.629 9.563 -5.767 1.00 85.38 93 LEU A CA 1
ATOM 771 C C . LEU A 1 93 ? 0.995 9.947 -4.338 1.00 85.38 93 LEU A C 1
ATOM 773 O O . LEU A 1 93 ? 0.407 9.432 -3.395 1.00 85.38 93 LEU A O 1
ATOM 777 N N . TYR A 1 94 ? 1.925 10.884 -4.161 1.00 83.81 94 TYR A N 1
ATOM 778 C CA . TYR A 1 94 ? 2.301 11.375 -2.837 1.00 83.81 94 TYR A CA 1
ATOM 779 C C . TYR A 1 94 ? 1.110 11.995 -2.093 1.00 83.81 94 TYR A C 1
ATOM 781 O O . TYR A 1 94 ? 0.885 11.674 -0.925 1.00 83.81 94 TYR A O 1
ATOM 789 N N . GLY A 1 95 ? 0.318 12.835 -2.768 1.00 85.44 95 GLY A N 1
ATOM 790 C CA . GLY A 1 95 ? -0.906 13.402 -2.202 1.00 85.44 95 GLY A CA 1
ATOM 791 C C . GLY A 1 95 ? -1.952 12.332 -1.890 1.00 85.44 95 GLY A C 1
ATOM 792 O O . GLY A 1 95 ? -2.529 12.333 -0.804 1.00 85.44 95 GLY A O 1
ATOM 793 N N . GLN A 1 96 ? -2.142 11.367 -2.793 1.00 88.06 96 GLN A N 1
ATOM 794 C CA . GLN A 1 96 ? -3.076 10.257 -2.578 1.00 88.06 96 GLN A CA 1
ATOM 795 C C . GLN A 1 96 ? -2.668 9.382 -1.378 1.00 88.06 96 GLN A C 1
ATOM 797 O O . GLN A 1 96 ? -3.513 9.045 -0.551 1.00 88.06 96 GLN A O 1
ATOM 802 N N . ILE A 1 97 ? -1.376 9.074 -1.220 1.00 87.94 97 ILE A N 1
ATOM 803 C CA . ILE A 1 97 ? -0.856 8.316 -0.070 1.00 87.94 97 ILE A CA 1
ATOM 804 C C . ILE A 1 97 ? -1.041 9.096 1.228 1.00 87.94 97 ILE A C 1
ATOM 806 O O . ILE A 1 97 ? -1.430 8.516 2.241 1.00 87.94 97 ILE A O 1
ATOM 810 N N . LYS A 1 98 ? -0.782 10.409 1.214 1.00 87.50 98 LYS A N 1
ATOM 811 C CA . LYS A 1 98 ? -1.009 11.267 2.380 1.00 87.50 98 LYS A CA 1
ATOM 812 C C . LYS A 1 98 ? -2.472 11.208 2.823 1.00 87.50 98 LYS A C 1
ATOM 814 O O . LYS A 1 98 ? -2.729 10.988 4.002 1.00 87.50 98 LYS A O 1
ATOM 819 N N . ASN A 1 99 ? -3.409 11.348 1.887 1.00 87.31 99 ASN A N 1
ATOM 820 C CA . ASN A 1 99 ? -4.842 11.282 2.181 1.00 87.31 99 ASN A CA 1
ATOM 821 C C . ASN A 1 99 ? -5.247 9.905 2.719 1.00 87.31 99 ASN A C 1
ATOM 823 O O . ASN A 1 99 ? -5.973 9.821 3.705 1.00 87.31 99 ASN A O 1
ATOM 827 N N . LEU A 1 100 ? -4.724 8.830 2.125 1.00 88.06 100 LEU A N 1
ATOM 828 C CA . LEU A 1 100 ? -4.954 7.470 2.605 1.00 88.06 100 LEU A CA 1
ATOM 829 C C . LEU A 1 100 ? -4.442 7.271 4.039 1.00 88.06 100 LEU A C 1
ATOM 831 O O . LEU A 1 100 ? -5.133 6.680 4.865 1.00 88.06 100 LEU A O 1
ATOM 835 N N . LYS A 1 101 ? -3.243 7.777 4.347 1.00 88.44 101 LYS A N 1
ATOM 836 C CA . LYS A 1 101 ? -2.662 7.687 5.690 1.00 88.44 101 LYS A CA 1
ATOM 837 C C . LYS A 1 101 ? -3.538 8.388 6.727 1.00 88.44 101 LYS A C 1
ATOM 839 O O . LYS A 1 101 ? -3.770 7.811 7.783 1.00 88.44 101 LYS A O 1
ATOM 844 N N . LEU A 1 102 ? -4.040 9.583 6.412 1.00 87.50 102 LEU A N 1
ATOM 845 C CA . LEU A 1 102 ? -4.963 10.313 7.285 1.00 87.50 102 LEU A CA 1
ATOM 846 C C . LEU A 1 102 ? -6.258 9.523 7.510 1.00 87.50 102 LEU A C 1
ATOM 848 O O . LEU A 1 102 ? -6.645 9.314 8.651 1.00 87.50 102 LEU A O 1
ATOM 852 N N . ALA A 1 103 ? -6.861 8.986 6.445 1.00 85.69 103 ALA A N 1
ATOM 853 C CA . ALA A 1 103 ? -8.088 8.197 6.559 1.00 85.69 103 ALA A CA 1
ATOM 854 C C . ALA A 1 103 ? -7.922 6.963 7.467 1.00 85.69 103 ALA A C 1
ATOM 856 O O . ALA A 1 103 ? -8.798 6.669 8.279 1.00 85.69 103 ALA A O 1
ATOM 857 N N . VAL A 1 104 ? -6.794 6.250 7.360 1.00 86.56 104 VAL A N 1
ATOM 858 C CA . VAL A 1 104 ? -6.477 5.115 8.246 1.00 86.56 104 VAL A CA 1
ATOM 859 C C . VAL A 1 104 ? -6.309 5.575 9.698 1.00 86.56 104 VAL A C 1
ATOM 861 O O . VAL A 1 104 ? -6.870 4.954 10.598 1.00 86.56 104 VAL A O 1
ATOM 864 N N . GLN A 1 105 ? -5.584 6.673 9.930 1.00 85.31 105 GLN A N 1
ATOM 865 C CA . GLN A 1 105 ? -5.350 7.215 11.273 1.00 85.31 105 GLN A CA 1
ATOM 866 C C . GLN A 1 105 ? -6.642 7.676 11.954 1.00 85.31 105 GLN A C 1
ATOM 868 O O . GLN A 1 105 ? -6.860 7.352 13.121 1.00 85.31 105 GLN A O 1
ATOM 873 N N . ASP A 1 106 ? -7.522 8.364 11.228 1.00 84.06 106 ASP A N 1
ATOM 874 C CA . ASP A 1 106 ? -8.821 8.800 11.744 1.00 84.06 106 ASP A CA 1
ATOM 875 C C . ASP A 1 106 ? -9.678 7.592 12.153 1.00 84.06 106 ASP A C 1
ATOM 877 O O . ASP A 1 106 ? -10.353 7.605 13.184 1.00 84.06 106 ASP A O 1
ATOM 881 N N . MET A 1 107 ? -9.639 6.501 11.382 1.00 80.50 107 MET A N 1
ATOM 882 C CA . MET A 1 107 ? -10.326 5.258 11.744 1.00 80.50 107 MET A CA 1
ATOM 883 C C . MET A 1 107 ? -9.751 4.605 13.001 1.00 80.50 107 MET A C 1
ATOM 885 O O . MET A 1 107 ? -10.514 4.130 13.847 1.00 80.50 107 MET A O 1
ATOM 889 N N . GLU A 1 108 ? -8.428 4.584 13.151 1.00 78.06 108 GLU A N 1
ATOM 890 C CA . GLU A 1 108 ? -7.788 4.077 14.365 1.00 78.06 108 GLU A CA 1
ATOM 891 C C . GLU A 1 108 ? -8.158 4.913 15.594 1.00 78.06 108 GLU A C 1
ATOM 893 O O . GLU A 1 108 ? -8.513 4.340 16.626 1.00 78.06 108 GLU A O 1
ATOM 898 N N . GLN A 1 109 ? -8.161 6.245 15.480 1.00 75.31 109 GLN A N 1
ATOM 899 C CA . GLN A 1 109 ? -8.581 7.143 16.559 1.00 75.31 109 GLN A CA 1
ATOM 900 C C . GLN A 1 109 ? -10.042 6.906 16.954 1.00 75.31 109 GLN A C 1
ATOM 902 O O . GLN A 1 109 ? -10.319 6.641 18.124 1.00 75.31 109 GLN A O 1
ATOM 907 N N . ASN A 1 110 ? -10.959 6.861 15.983 1.00 70.56 110 ASN A N 1
ATOM 908 C CA . ASN A 1 110 ? -12.374 6.566 16.234 1.00 70.56 110 ASN A CA 1
ATOM 909 C C . ASN A 1 110 ? -12.578 5.198 16.910 1.00 70.56 110 ASN A C 1
ATOM 911 O O . ASN A 1 110 ? -13.474 5.018 17.738 1.00 70.56 110 ASN A O 1
ATOM 915 N N . LYS A 1 111 ? -11.755 4.199 16.577 1.00 68.56 111 LYS A N 1
ATOM 916 C CA . LYS A 1 111 ? -11.800 2.880 17.218 1.00 68.56 111 LYS A CA 1
ATOM 917 C C . LYS A 1 111 ? -11.318 2.932 18.669 1.00 68.56 111 LYS A C 1
ATOM 919 O O . LYS A 1 111 ? -11.923 2.284 19.523 1.00 68.56 111 LYS A O 1
ATOM 924 N N . ILE A 1 112 ? -10.256 3.686 18.946 1.00 67.88 112 ILE A N 1
ATOM 925 C CA . ILE A 1 112 ? -9.717 3.884 20.298 1.00 67.88 112 ILE A CA 1
ATOM 926 C C . ILE A 1 112 ? -10.730 4.631 21.173 1.00 67.88 112 ILE A C 1
ATOM 928 O O . ILE A 1 112 ? -11.004 4.192 22.287 1.00 67.88 112 ILE A O 1
ATOM 932 N N . GLU A 1 113 ? -11.345 5.698 20.665 1.00 64.56 113 GLU A N 1
ATOM 933 C CA . GLU A 1 113 ? -12.375 6.453 21.389 1.00 64.56 113 GLU A CA 1
ATOM 934 C C . GLU A 1 113 ? -13.589 5.581 21.737 1.00 64.56 113 GLU A C 1
ATOM 936 O O . GLU A 1 113 ? -14.003 5.533 22.895 1.00 64.56 113 GLU A O 1
ATOM 941 N N . ASN A 1 114 ? -14.099 4.797 20.782 1.00 57.00 114 ASN A N 1
ATOM 942 C CA . ASN A 1 114 ? -15.206 3.866 21.029 1.00 57.00 114 ASN A CA 1
ATOM 943 C C . ASN A 1 114 ? -14.861 2.765 22.050 1.00 57.00 114 ASN A C 1
ATOM 945 O O . ASN A 1 114 ? -15.723 2.335 22.820 1.00 57.00 114 ASN A O 1
ATOM 949 N N . LEU A 1 115 ? -13.613 2.287 22.071 1.00 59.00 115 LEU A N 1
ATOM 950 C CA . LEU A 1 115 ? -13.146 1.336 23.085 1.00 59.00 115 LEU A CA 1
ATOM 951 C C . LEU A 1 115 ? -13.057 1.994 24.466 1.00 59.00 115 LEU A C 1
ATOM 953 O O . LEU A 1 115 ? -13.491 1.400 25.453 1.00 59.00 115 LEU A O 1
ATOM 957 N N . ASN A 1 116 ? -12.558 3.227 24.542 1.00 58.41 116 ASN A N 1
ATOM 958 C CA . ASN A 1 116 ? -12.461 3.971 25.795 1.00 58.41 116 ASN A CA 1
ATOM 959 C C . ASN A 1 116 ? -13.846 4.253 26.395 1.00 58.41 116 ASN A C 1
ATOM 961 O O . ASN A 1 116 ? -14.029 4.010 27.586 1.00 58.41 116 ASN A O 1
ATOM 965 N N . LEU A 1 117 ? -14.827 4.645 25.573 1.00 61.16 117 LEU A N 1
ATOM 966 C CA . LEU A 1 117 ? -16.220 4.853 25.995 1.00 61.16 117 LEU A CA 1
ATOM 967 C C . LEU A 1 117 ? -16.850 3.571 26.566 1.00 61.16 117 LEU A C 1
ATOM 969 O O . LEU A 1 117 ? -17.391 3.575 27.670 1.00 61.16 117 LEU A O 1
ATOM 973 N N . LYS A 1 118 ? -16.677 2.426 25.891 1.00 59.22 118 LYS A N 1
ATOM 974 C CA . LYS A 1 118 ? -17.140 1.132 26.428 1.00 59.22 118 LYS A CA 1
ATOM 975 C C . LYS A 1 118 ? -16.479 0.770 27.760 1.00 59.22 118 LYS A C 1
ATOM 977 O O . LYS A 1 118 ? -17.107 0.140 28.606 1.00 59.22 118 LYS A O 1
ATOM 982 N N . THR A 1 119 ? -15.215 1.141 27.961 1.00 58.47 119 THR A N 1
ATOM 983 C CA . THR A 1 119 ? -14.480 0.809 29.192 1.00 58.47 119 THR A CA 1
ATOM 984 C C . THR A 1 119 ? -14.868 1.724 30.361 1.00 58.47 119 THR A C 1
ATOM 986 O O . THR A 1 119 ? -14.889 1.270 31.508 1.00 58.47 119 THR A O 1
ATOM 989 N N . SER A 1 120 ? -15.212 2.992 30.098 1.00 59.88 120 SER A N 1
ATOM 990 C CA . SER A 1 120 ? -15.749 3.903 31.119 1.00 59.88 120 SER A CA 1
ATOM 991 C C . SER A 1 120 ? -17.147 3.499 31.585 1.00 59.88 120 SER A C 1
ATOM 993 O O . SER A 1 120 ? -17.413 3.550 32.786 1.00 59.88 120 SER A O 1
ATOM 995 N N . ASP A 1 121 ? -17.997 3.004 30.683 1.00 55.31 121 ASP A N 1
ATOM 996 C CA . ASP A 1 121 ? -19.348 2.541 31.030 1.00 55.31 121 ASP A CA 1
ATOM 997 C C . ASP A 1 121 ? -19.314 1.300 31.942 1.00 55.31 121 ASP A C 1
ATOM 999 O O . ASP A 1 121 ? -20.077 1.191 32.907 1.00 55.31 121 ASP A O 1
ATOM 1003 N N . ILE A 1 122 ? -18.357 0.393 31.716 1.00 57.00 122 ILE A N 1
ATOM 1004 C CA . ILE A 1 122 ? -18.162 -0.797 32.560 1.00 57.00 122 ILE A CA 1
ATOM 1005 C C . ILE A 1 122 ? -17.658 -0.412 33.962 1.00 57.00 122 ILE A C 1
ATOM 1007 O O . ILE A 1 122 ? -18.131 -0.962 34.957 1.00 57.00 122 ILE A O 1
ATOM 1011 N N . LYS A 1 123 ? -16.743 0.564 34.076 1.00 52.12 123 LYS A N 1
ATOM 1012 C CA . LYS A 1 123 ? -16.259 1.051 35.385 1.00 52.12 123 LYS A CA 1
ATOM 1013 C C . LYS A 1 123 ? -17.323 1.825 36.170 1.00 52.12 123 LYS A C 1
ATOM 1015 O O . LYS A 1 123 ? -17.358 1.713 37.390 1.00 52.12 123 LYS A O 1
ATOM 1020 N N . SER A 1 124 ? -18.197 2.570 35.492 1.00 50.81 124 SER A N 1
ATOM 1021 C CA . SER A 1 124 ? -19.332 3.266 36.120 1.00 50.81 124 SER A CA 1
ATOM 1022 C C . SER A 1 124 ? -20.339 2.284 36.736 1.00 50.81 124 SER A C 1
ATOM 1024 O O . SER A 1 124 ? -20.849 2.505 37.832 1.00 50.81 124 SER A O 1
ATOM 1026 N N . THR A 1 125 ? -20.565 1.147 36.073 1.00 50.38 125 THR A N 1
ATOM 1027 C CA . THR A 1 125 ? -21.507 0.120 36.548 1.0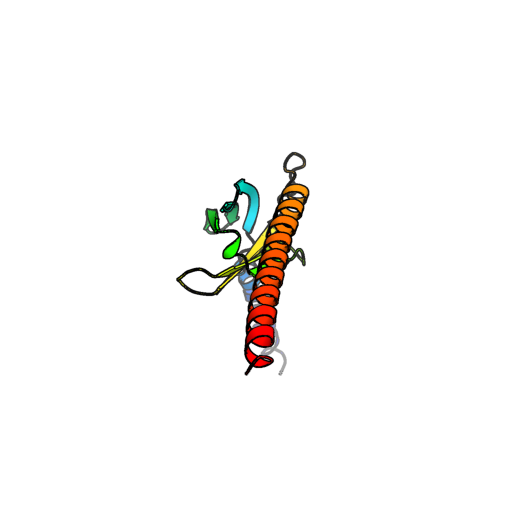0 50.38 125 THR A CA 1
ATOM 1028 C C . THR A 1 125 ? -20.938 -0.698 37.719 1.00 50.38 125 THR A C 1
ATOM 1030 O O . THR A 1 125 ? -21.686 -1.112 38.597 1.00 50.38 125 THR A O 1
ATOM 1033 N N . ALA A 1 126 ? -19.614 -0.892 37.777 1.00 52.44 126 ALA A N 1
ATOM 1034 C CA . ALA A 1 126 ? -18.948 -1.637 38.852 1.00 52.44 126 ALA A CA 1
ATOM 1035 C C . ALA A 1 126 ? -18.798 -0.855 40.175 1.00 52.44 126 ALA A C 1
ATOM 1037 O O . ALA A 1 126 ? -18.617 -1.474 41.215 1.00 52.44 126 ALA A O 1
ATOM 1038 N N . ASN A 1 127 ? -18.883 0.479 40.148 1.00 49.56 127 ASN A N 1
ATOM 1039 C CA . ASN A 1 127 ? -18.774 1.328 41.343 1.00 49.56 127 ASN A CA 1
ATOM 1040 C C . ASN A 1 127 ? -20.133 1.655 42.000 1.00 49.56 127 ASN A C 1
ATOM 1042 O O . ASN A 1 127 ? -20.162 2.401 42.975 1.00 49.56 127 ASN A O 1
ATOM 1046 N N . ASN A 1 128 ? -21.241 1.127 41.466 1.00 49.22 128 ASN A N 1
ATOM 1047 C CA . ASN A 1 128 ? -22.608 1.345 41.963 1.00 49.22 128 ASN A CA 1
ATOM 1048 C C . ASN A 1 128 ? -23.275 0.058 42.507 1.00 49.22 128 ASN A C 1
ATOM 1050 O O . ASN A 1 128 ? -24.501 0.001 42.604 1.00 49.22 128 ASN A O 1
ATOM 1054 N N . LEU A 1 129 ? -22.483 -0.966 42.849 1.00 45.25 129 LEU A N 1
ATOM 1055 C CA . LEU A 1 129 ? -22.891 -2.204 43.534 1.00 45.25 129 LEU A CA 1
ATOM 1056 C C . LEU A 1 129 ? -22.110 -2.342 44.842 1.00 45.25 129 LEU A C 1
ATOM 1058 O O . LEU A 1 129 ? -22.720 -2.811 45.827 1.00 45.25 129 LEU A O 1
#

Secondary structure (DSSP, 8-state):
--HHHHHHHHHHHHHHHHHHHHS--EEEEEEEEETTEEEEEEEETTTEEEEEEEEGGGEEEEE-TTSEEEEEEETTEEEEEEEEEP--TT--HHHHHHHHHHHHHHHHHHHHHHHHHHHHHHHHHHT--

Radius of gyration: 21.9 Å; Cα contacts (8 Å, |Δi|>4): 148; chains: 1; bounding box: 66×38×59 Å

Nearest PDB structures (foldseek):
  1b9m-assembly1_A  TM=7.553E-01  e=3.793E-01  Escherichia coli
  1gut-assembly1_C  TM=7.120E-01  e=7.490E-01  Clostridium pasteurianum
  1o7l-assembly1_B  TM=5.338E-01  e=5.167E-01  Escherichia coli
  3kdf-assembly3_D  TM=3.578E-01  e=5.848E-01  Homo sapiens
  4gyi-assembly1_A  TM=4.719E-01  e=2.281E+00  Thermochaetoides thermophila DSM 1495

Sequence (129 aa):
MTGKMEGYTWLIYLIYPTYLMIKGKKILLEIHIDVKKVMLKSYSIFGGRKELNLDINEIVELDFYRGFVIKYKTSLGKKTETFHLNAEPWNNLYGQIKNLKLAVQDMEQNKIENLNLKTSDIKSTANNL

Mean predicted aligned error: 12.46 Å

Organism: NCBI:txid2506424

Foldseek 3Di:
DPVVVVVVVVVCVVVVVVVVLVLFAWEFDDWDDDPFKIWTWTQTPVPGIDIDIDGLVQWDDWDQPVATKTWGADPVGIDIHGYHYDPDPVHVVVVSSVVSVVSSVVVVVVVVVVVVVVVVVVVVVVVVD